Protein AF-A0A8S3JTE2-F1 (afdb_monomer_lite)

InterPro domains:
  IPR000648 Oxysterol-binding protein [PF01237] (11-117)
  IPR000648 Oxysterol-binding protein [PTHR10972] (12-118)
  IPR018494 Oxysterol-binding protein, conserved site [PS01013] (20-30)
  IPR037239 Oxysterol-binding protein superfamily [SSF144000] (13-118)

Structure (mmCIF, N/CA/C/O backbone):
data_AF-A0A8S3JTE2-F1
#
_entry.id   AF-A0A8S3JTE2-F1
#
loop_
_atom_site.group_PDB
_atom_site.id
_atom_site.type_symbol
_atom_site.label_atom_id
_atom_site.label_alt_id
_atom_site.label_comp_id
_atom_site.label_asym_id
_atom_site.label_entity_id
_atom_site.label_seq_id
_atom_site.pdbx_PDB_ins_code
_atom_site.Cartn_x
_atom_site.Cartn_y
_atom_site.Cartn_z
_atom_site.occupancy
_atom_site.B_iso_or_equiv
_atom_site.auth_seq_id
_atom_site.auth_comp_id
_atom_site.auth_asym_id
_atom_site.auth_atom_id
_atom_site.pdbx_PDB_model_num
ATOM 1 N N . LEU A 1 1 ? -18.895 -0.313 12.102 1.00 58.41 1 LEU A N 1
ATOM 2 C CA . LEU A 1 1 ? -18.992 -1.292 10.999 1.00 58.41 1 LEU A CA 1
ATOM 3 C C . LEU A 1 1 ? -20.456 -1.452 10.613 1.00 58.41 1 LEU A C 1
ATOM 5 O O . LEU A 1 1 ? -21.309 -1.399 11.499 1.00 58.41 1 LEU A O 1
ATOM 9 N N . ALA A 1 2 ? -20.760 -1.565 9.318 1.00 58.38 2 ALA A N 1
ATOM 10 C CA . ALA A 1 2 ? -22.099 -1.964 8.885 1.00 58.38 2 ALA A CA 1
ATOM 11 C C . ALA A 1 2 ? -22.407 -3.353 9.464 1.00 58.38 2 ALA A C 1
ATOM 13 O O . ALA A 1 2 ? -21.496 -4.167 9.587 1.00 58.38 2 ALA A O 1
ATOM 14 N N . LYS A 1 3 ? -23.664 -3.618 9.840 1.00 63.16 3 LYS A N 1
ATOM 15 C CA . LYS A 1 3 ? -24.039 -4.880 10.505 1.00 63.16 3 LYS A CA 1
ATOM 16 C C . LYS A 1 3 ? -23.657 -6.135 9.709 1.00 63.16 3 LYS A C 1
ATOM 18 O O . LYS A 1 3 ? -23.386 -7.148 10.335 1.00 63.16 3 LYS A O 1
ATOM 23 N N . ASP A 1 4 ? -23.608 -6.025 8.381 1.00 70.25 4 ASP A N 1
ATOM 24 C CA . ASP A 1 4 ? -23.385 -7.145 7.460 1.00 70.25 4 ASP A CA 1
ATOM 25 C C . ASP A 1 4 ? -22.091 -6.993 6.621 1.00 70.25 4 ASP A C 1
ATOM 27 O O . ASP A 1 4 ? -21.900 -7.713 5.640 1.00 70.25 4 ASP A O 1
ATOM 31 N N . GLY A 1 5 ? -21.212 -6.037 6.967 1.00 76.44 5 GLY A N 1
ATOM 32 C CA . GLY A 1 5 ? -20.011 -5.707 6.181 1.00 76.44 5 GLY A CA 1
ATOM 33 C C . GLY A 1 5 ? -20.309 -5.302 4.720 1.00 76.44 5 GLY A C 1
ATOM 34 O O . GLY A 1 5 ? -21.469 -5.116 4.342 1.00 76.44 5 GLY A O 1
ATOM 35 N N . PRO A 1 6 ? -19.291 -5.128 3.854 1.00 84.75 6 PRO A N 1
ATOM 36 C CA . PRO A 1 6 ? -19.487 -4.833 2.432 1.00 84.75 6 PRO A CA 1
ATOM 37 C C . PRO A 1 6 ? -19.854 -6.077 1.605 1.00 84.75 6 PRO A C 1
ATOM 39 O O . PRO A 1 6 ? -20.266 -5.946 0.454 1.00 84.75 6 PRO A O 1
ATOM 42 N N . VAL A 1 7 ? -19.693 -7.285 2.161 1.00 89.44 7 VAL A N 1
ATOM 43 C CA . VAL A 1 7 ? -20.002 -8.558 1.493 1.00 89.44 7 VAL A CA 1
ATOM 44 C C . VAL A 1 7 ? -20.913 -9.388 2.404 1.00 89.44 7 VAL A C 1
ATOM 46 O O . VAL A 1 7 ? -20.409 -10.069 3.296 1.00 89.44 7 VAL A O 1
ATOM 49 N N . PRO A 1 8 ? -22.239 -9.391 2.158 1.00 85.62 8 PRO A N 1
ATOM 50 C CA . PRO A 1 8 ? -23.238 -9.943 3.084 1.00 85.62 8 PRO A CA 1
ATOM 51 C C . PRO A 1 8 ? -23.126 -11.442 3.392 1.00 85.62 8 PRO A C 1
ATOM 53 O O . PRO A 1 8 ? -23.765 -11.937 4.313 1.00 85.62 8 PRO A O 1
ATOM 56 N N . TRP A 1 9 ? -22.377 -12.197 2.586 1.00 88.31 9 TRP A N 1
ATOM 57 C CA . TRP A 1 9 ? -22.160 -13.638 2.767 1.00 88.31 9 TRP A CA 1
ATOM 58 C C . TRP A 1 9 ? -20.788 -13.971 3.370 1.00 88.31 9 TRP A C 1
ATOM 60 O O . TRP A 1 9 ? -20.417 -15.143 3.440 1.00 88.31 9 TRP A O 1
ATOM 70 N N . SER A 1 10 ? -20.011 -12.958 3.756 1.00 91.12 10 SER A N 1
ATOM 71 C CA . SER A 1 10 ? -18.722 -13.135 4.417 1.00 91.12 10 SER A CA 1
ATOM 72 C C . SER A 1 10 ? -18.922 -13.298 5.924 1.00 91.12 10 SER A C 1
ATOM 74 O O . SER A 1 10 ? -19.725 -12.590 6.521 1.00 91.12 10 SER A O 1
ATOM 76 N N . SER A 1 11 ? -18.207 -14.236 6.546 1.00 91.12 11 SER A N 1
ATOM 77 C CA . SER A 1 11 ? -18.175 -14.362 8.006 1.00 91.12 11 SER A CA 1
ATOM 78 C C . SER A 1 11 ? -17.237 -13.332 8.634 1.00 91.12 11 SER A C 1
ATOM 80 O O . SER A 1 11 ? -16.235 -12.971 8.020 1.00 91.12 11 SER A O 1
ATOM 82 N N . ASP A 1 12 ? -17.489 -12.956 9.889 1.00 90.00 12 ASP A N 1
ATOM 83 C CA . ASP A 1 12 ? -16.707 -11.948 10.628 1.00 90.00 12 ASP A CA 1
ATOM 84 C C . ASP A 1 12 ? -15.197 -12.239 10.702 1.00 90.00 12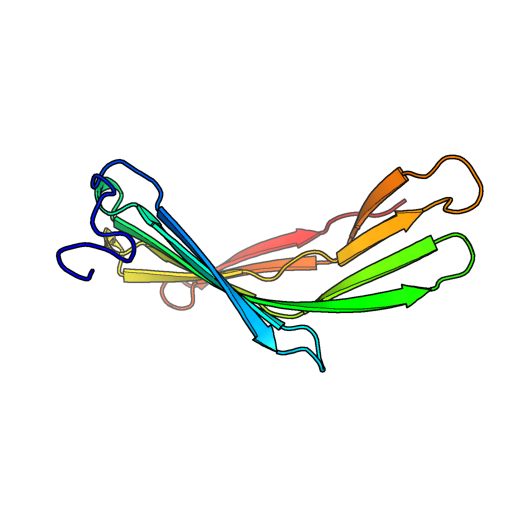 ASP A C 1
ATOM 86 O O . ASP A 1 12 ? -14.388 -11.312 10.749 1.00 90.00 12 ASP A O 1
ATOM 90 N N . ASP A 1 13 ? -14.802 -13.517 10.690 1.00 92.94 13 ASP A N 1
ATOM 91 C CA . ASP A 1 13 ? -13.396 -13.947 10.721 1.00 92.94 13 ASP A CA 1
ATOM 92 C C . ASP A 1 13 ? -12.658 -13.771 9.382 1.00 92.94 13 ASP A C 1
ATOM 94 O O . ASP A 1 13 ? -11.432 -13.906 9.320 1.00 92.94 13 ASP A O 1
ATOM 98 N N . ASN A 1 14 ? -13.376 -13.480 8.296 1.00 94.44 14 ASN A N 1
ATOM 99 C CA . ASN A 1 14 ? -12.771 -13.292 6.986 1.00 94.44 14 ASN A CA 1
ATOM 100 C C . ASN A 1 14 ? -12.251 -11.866 6.818 1.00 94.44 14 ASN A C 1
ATOM 102 O O . ASN A 1 14 ? -12.841 -10.893 7.289 1.00 94.44 14 ASN A O 1
ATOM 106 N N . VAL A 1 15 ? -11.187 -11.741 6.027 1.00 95.62 15 VAL A N 1
ATOM 107 C CA . VAL A 1 15 ? -10.869 -10.470 5.380 1.00 95.62 15 VAL A CA 1
ATOM 108 C C . VAL A 1 15 ? -11.748 -10.352 4.146 1.00 95.62 15 VAL A C 1
ATOM 110 O O . VAL A 1 15 ? -11.678 -11.177 3.234 1.00 95.62 15 VAL A O 1
ATOM 113 N N . THR A 1 16 ? -12.564 -9.313 4.113 1.00 96.06 16 THR A N 1
ATOM 114 C CA . THR A 1 16 ? -13.401 -8.982 2.969 1.00 96.06 16 THR A CA 1
ATOM 115 C C . THR A 1 16 ? -12.752 -7.840 2.207 1.00 96.06 16 THR A C 1
ATOM 117 O O . THR A 1 16 ? -12.377 -6.853 2.823 1.00 96.06 16 THR A O 1
ATOM 120 N N . PHE A 1 17 ? -12.624 -7.961 0.886 1.00 96.62 17 PHE A N 1
ATOM 121 C CA . PHE A 1 17 ? -12.016 -6.950 0.020 1.00 96.62 17 PHE A CA 1
ATOM 122 C C . PHE A 1 17 ? -12.957 -6.617 -1.138 1.00 96.62 17 PHE A C 1
ATOM 124 O O . PHE A 1 17 ? -13.472 -7.520 -1.801 1.00 96.62 17 PHE A O 1
ATOM 131 N N . ILE A 1 18 ? -13.138 -5.328 -1.404 1.00 97.06 18 ILE A N 1
ATOM 132 C CA . ILE A 1 18 ? -13.826 -4.803 -2.581 1.00 97.06 18 ILE A CA 1
ATOM 133 C C . ILE A 1 18 ? -12.951 -3.741 -3.246 1.00 97.06 18 ILE A C 1
ATOM 135 O O . ILE A 1 18 ? -12.216 -3.011 -2.583 1.00 97.06 18 ILE A O 1
ATOM 139 N N . ALA A 1 19 ? -13.037 -3.641 -4.566 1.00 97.69 19 ALA A N 1
ATOM 140 C CA . ALA A 1 19 ? -12.361 -2.600 -5.321 1.00 97.69 19 ALA A CA 1
ATOM 141 C C . ALA A 1 19 ? -13.152 -2.247 -6.574 1.00 97.69 19 ALA A C 1
ATOM 143 O O . ALA A 1 19 ? -13.855 -3.085 -7.139 1.00 97.69 19 ALA A O 1
ATOM 144 N N . GLU A 1 20 ? -12.991 -1.010 -7.023 1.00 98.25 20 GLU A N 1
ATOM 145 C CA . GLU A 1 20 ? -13.622 -0.493 -8.226 1.00 98.25 20 GLU A CA 1
ATOM 146 C C . GLU A 1 20 ? -12.645 0.402 -8.988 1.00 98.25 20 GLU A C 1
ATOM 148 O O . GLU A 1 20 ? -11.906 1.202 -8.407 1.00 98.25 20 GLU A O 1
ATOM 153 N N . GLN A 1 21 ? -12.661 0.288 -10.316 1.00 98.06 21 GLN A N 1
ATOM 154 C CA . GLN A 1 21 ? -12.030 1.280 -11.173 1.00 98.06 21 GLN A CA 1
ATOM 155 C C . GLN A 1 21 ? -12.959 2.492 -11.287 1.00 98.06 21 GLN A C 1
ATOM 157 O O . GLN A 1 21 ? -13.916 2.486 -12.056 1.00 98.06 21 GLN A O 1
ATOM 162 N N . THR A 1 22 ? -12.656 3.541 -10.532 1.00 98.06 22 THR A N 1
ATOM 163 C CA . THR A 1 22 ? -13.508 4.729 -10.408 1.00 98.06 22 THR A CA 1
ATOM 164 C C . THR A 1 22 ? -13.243 5.777 -11.488 1.00 98.06 22 THR A C 1
ATOM 166 O O . THR A 1 22 ? -14.061 6.672 -11.693 1.00 98.06 22 THR A O 1
ATOM 169 N N . SER A 1 23 ? -12.117 5.684 -12.206 1.00 97.69 23 SER A N 1
ATOM 170 C CA . SER A 1 23 ? -11.820 6.563 -13.341 1.00 97.69 23 SER A CA 1
ATOM 171 C C . SER A 1 23 ? -10.933 5.895 -14.393 1.00 97.69 23 SER A C 1
ATOM 173 O O . SER A 1 23 ? -10.112 5.027 -14.090 1.00 97.69 23 SER A O 1
ATOM 175 N N . HIS A 1 24 ? -11.082 6.328 -15.647 1.00 94.44 24 HIS A N 1
ATOM 176 C CA . HIS A 1 24 ? -10.244 5.913 -16.777 1.00 94.44 24 HIS A CA 1
ATOM 177 C C . HIS A 1 24 ? -9.166 6.953 -17.137 1.00 94.44 24 HIS A C 1
ATOM 179 O O . HIS A 1 24 ? -8.053 6.599 -17.534 1.00 94.44 24 HIS A O 1
ATOM 185 N N . HIS A 1 25 ? -9.464 8.245 -16.975 1.00 93.25 25 HIS A N 1
ATOM 186 C CA . HIS A 1 25 ? -8.573 9.351 -17.334 1.00 93.25 25 HIS A CA 1
A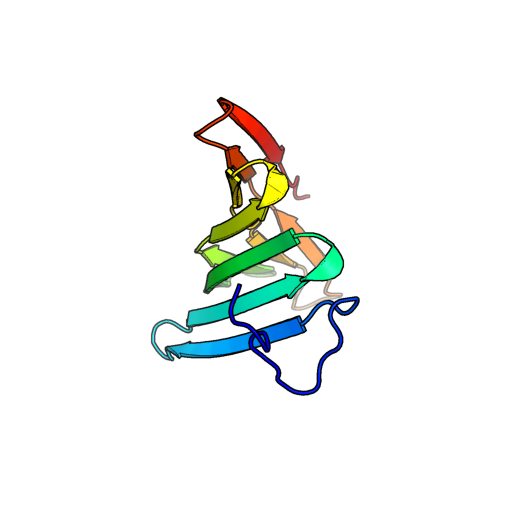TOM 187 C C . HIS A 1 25 ? -8.541 10.411 -16.215 1.00 93.25 25 HIS A C 1
ATOM 189 O O . HIS A 1 25 ? -9.353 11.336 -16.240 1.00 93.25 25 HIS A O 1
ATOM 195 N N . PRO A 1 26 ? -7.605 10.314 -15.243 1.00 91.88 26 PRO A N 1
ATOM 196 C CA . PRO A 1 26 ? -6.561 9.284 -15.104 1.00 91.88 26 PRO A CA 1
ATOM 197 C C . PRO A 1 26 ? -7.111 7.930 -14.602 1.00 91.88 26 PRO A C 1
ATOM 199 O O . PRO A 1 26 ? -8.226 7.892 -14.088 1.00 91.88 26 PRO A O 1
ATOM 202 N N . PRO A 1 27 ? -6.364 6.816 -14.741 1.00 94.56 27 PRO A N 1
ATOM 203 C CA . PRO A 1 27 ? -6.826 5.488 -14.335 1.00 94.56 27 PRO A CA 1
ATOM 204 C C . PRO A 1 27 ? -6.771 5.317 -12.809 1.00 94.56 27 PRO A C 1
ATOM 206 O O . PRO A 1 27 ? -5.726 4.961 -12.270 1.00 94.56 27 PRO A O 1
ATOM 209 N N . ILE A 1 28 ? -7.882 5.583 -12.122 1.00 97.31 28 ILE A N 1
ATOM 210 C CA . ILE A 1 28 ? -7.992 5.527 -10.657 1.00 97.31 28 ILE A CA 1
ATOM 211 C C . ILE A 1 28 ? -8.701 4.238 -10.239 1.00 97.31 28 ILE A C 1
ATOM 213 O O . ILE A 1 28 ? -9.737 3.886 -10.806 1.00 97.31 28 ILE A O 1
ATOM 217 N N . ALA A 1 29 ? -8.152 3.566 -9.230 1.00 97.94 29 ALA A N 1
ATOM 218 C CA . ALA A 1 29 ? -8.784 2.463 -8.525 1.00 97.94 29 ALA A CA 1
ATOM 219 C C . ALA A 1 29 ? -8.966 2.832 -7.048 1.00 97.94 29 ALA A C 1
ATOM 221 O O . ALA A 1 29 ? -8.013 3.244 -6.384 1.00 97.94 29 ALA A O 1
ATOM 222 N N . ALA A 1 30 ? -10.185 2.668 -6.543 1.00 98.25 30 ALA A N 1
ATOM 223 C CA . ALA A 1 30 ? -10.483 2.739 -5.120 1.00 98.25 30 ALA A CA 1
ATOM 224 C C . ALA A 1 30 ? -10.677 1.323 -4.575 1.00 98.25 30 ALA A C 1
ATOM 226 O O . ALA A 1 30 ? -11.169 0.441 -5.285 1.00 98.25 30 ALA A O 1
ATOM 227 N N . PHE A 1 31 ? -10.295 1.100 -3.326 1.00 98.12 31 PHE A N 1
ATOM 228 C CA . PHE A 1 31 ? -10.482 -0.178 -2.658 1.00 98.12 31 PHE A CA 1
ATOM 229 C C . PHE A 1 31 ? -10.848 0.008 -1.189 1.00 98.12 31 PHE A C 1
ATOM 231 O O . PHE A 1 31 ? -10.552 1.032 -0.575 1.00 98.12 31 PHE A O 1
ATOM 238 N N . TYR A 1 32 ? -11.479 -1.022 -0.641 1.00 97.94 32 TYR A N 1
ATOM 239 C CA . TYR A 1 32 ? -11.808 -1.156 0.767 1.00 97.94 32 TYR A CA 1
ATOM 240 C C . TYR A 1 32 ? -11.593 -2.605 1.186 1.00 97.94 32 TYR A C 1
ATOM 242 O O . TYR A 1 32 ? -11.948 -3.532 0.452 1.00 97.94 32 TYR A O 1
ATOM 250 N N . ALA A 1 33 ? -11.047 -2.811 2.376 1.00 97.06 33 ALA A N 1
ATOM 251 C CA . ALA A 1 33 ? -11.012 -4.107 3.015 1.00 97.06 33 ALA A CA 1
ATOM 252 C C . ALA A 1 33 ? -11.281 -3.999 4.511 1.00 97.06 33 ALA A C 1
ATOM 254 O O . ALA A 1 33 ? -10.886 -3.033 5.156 1.00 97.06 33 ALA A O 1
ATOM 255 N N . GLU A 1 34 ? -11.891 -5.026 5.084 1.00 97.00 34 GLU A N 1
ATOM 256 C CA . GLU A 1 34 ? -12.113 -5.109 6.524 1.00 97.00 34 GLU A CA 1
ATOM 257 C C . GLU A 1 34 ? -11.994 -6.539 7.035 1.00 97.00 34 GLU A C 1
ATOM 259 O O . GLU A 1 34 ? -12.219 -7.505 6.304 1.00 97.00 34 GLU A O 1
ATOM 264 N N . CYS A 1 35 ? -11.661 -6.658 8.315 1.00 95.56 35 CYS A N 1
ATOM 265 C CA . CYS A 1 35 ? -11.791 -7.880 9.087 1.00 95.56 35 CYS A CA 1
ATOM 266 C C . CYS A 1 35 ? -12.572 -7.555 10.368 1.00 95.56 35 CYS A C 1
ATOM 268 O O . CYS A 1 35 ? -11.972 -7.065 11.336 1.00 95.56 35 CYS A O 1
ATOM 270 N N . PRO A 1 36 ? -13.899 -7.796 10.383 1.00 93.81 36 PRO A N 1
ATOM 271 C CA . PRO A 1 36 ? -14.756 -7.451 11.510 1.00 93.81 36 PRO A CA 1
ATOM 272 C C . PRO A 1 36 ? -14.291 -8.064 12.826 1.00 93.81 36 PRO A C 1
ATOM 274 O O . PRO A 1 36 ? -14.163 -7.326 13.791 1.00 93.81 36 PRO A O 1
ATOM 277 N N . ALA A 1 37 ? -13.926 -9.351 12.862 1.00 94.62 37 ALA A N 1
ATOM 278 C CA . ALA A 1 37 ? -13.459 -10.030 14.079 1.00 94.62 37 ALA A CA 1
ATOM 279 C C . ALA A 1 37 ? -12.129 -9.487 14.632 1.00 94.62 37 ALA A C 1
ATOM 281 O O . ALA A 1 37 ? -11.786 -9.733 15.790 1.00 94.62 37 ALA A O 1
ATOM 282 N N . LYS A 1 38 ? -11.352 -8.773 13.809 1.00 96.56 38 LYS A N 1
ATOM 283 C CA . LYS A 1 38 ? -10.103 -8.119 14.221 1.00 96.56 38 LYS A CA 1
ATOM 284 C C . LYS A 1 38 ? -10.252 -6.629 14.453 1.00 96.56 38 LYS A C 1
ATOM 286 O O . LYS A 1 38 ? -9.277 -6.025 14.876 1.00 96.56 38 LYS A O 1
ATOM 291 N N . HIS A 1 39 ? -11.426 -6.056 14.189 1.00 96.12 39 HIS A N 1
ATOM 292 C CA . HIS A 1 39 ? -11.671 -4.629 14.369 1.00 96.12 39 HIS A CA 1
ATOM 293 C C . HIS A 1 39 ? -10.667 -3.779 13.552 1.00 96.12 39 HIS A C 1
ATOM 295 O O . HIS A 1 39 ? -10.207 -2.722 13.985 1.00 96.12 39 HIS A O 1
ATOM 301 N N . ILE A 1 40 ? -10.325 -4.252 12.345 1.00 97.31 40 ILE A N 1
ATOM 302 C CA . ILE A 1 40 ? -9.381 -3.606 11.422 1.00 97.31 40 ILE A CA 1
ATOM 303 C C . ILE A 1 40 ? -10.076 -3.357 10.086 1.00 97.31 40 ILE A C 1
ATOM 305 O O . ILE A 1 40 ? -10.737 -4.248 9.549 1.00 97.31 40 ILE A O 1
ATOM 309 N N . GLN A 1 41 ? -9.867 -2.171 9.525 1.00 97.69 41 GLN A N 1
ATOM 310 C CA . GLN A 1 41 ? -10.286 -1.824 8.167 1.00 97.69 41 GLN A CA 1
ATOM 311 C C . GLN A 1 41 ? -9.193 -1.019 7.464 1.00 97.69 41 GLN A C 1
ATOM 313 O O . GLN A 1 41 ? -8.386 -0.356 8.112 1.00 97.69 41 GLN A O 1
ATOM 318 N N . ILE A 1 42 ? -9.162 -1.080 6.141 1.00 98.50 42 ILE A N 1
ATOM 319 C CA . ILE A 1 42 ? -8.285 -0.275 5.303 1.00 98.50 42 ILE A CA 1
ATOM 320 C C . ILE A 1 42 ? -9.041 0.173 4.062 1.00 98.50 42 ILE A C 1
ATOM 322 O O . ILE A 1 42 ? -9.696 -0.625 3.396 1.00 98.50 42 ILE A O 1
ATOM 326 N N . ASP A 1 43 ? -8.917 1.443 3.728 1.00 98.38 43 ASP A N 1
ATOM 327 C CA . ASP A 1 43 ? -9.451 2.016 2.502 1.00 98.38 43 ASP A CA 1
ATOM 328 C C . ASP A 1 43 ? -8.377 2.832 1.805 1.00 98.38 43 ASP A C 1
ATOM 330 O O . ASP A 1 43 ? -7.424 3.294 2.429 1.00 98.38 43 ASP A O 1
ATOM 334 N N . GLY A 1 44 ? -8.484 2.958 0.492 1.00 98.31 44 GLY A N 1
ATOM 335 C CA . GLY A 1 44 ? -7.498 3.707 -0.257 1.00 98.31 44 GLY A CA 1
ATOM 336 C C . GLY A 1 44 ? -7.917 3.960 -1.683 1.00 98.31 44 GLY A C 1
ATOM 337 O O . GLY A 1 44 ? -8.815 3.326 -2.243 1.00 98.31 44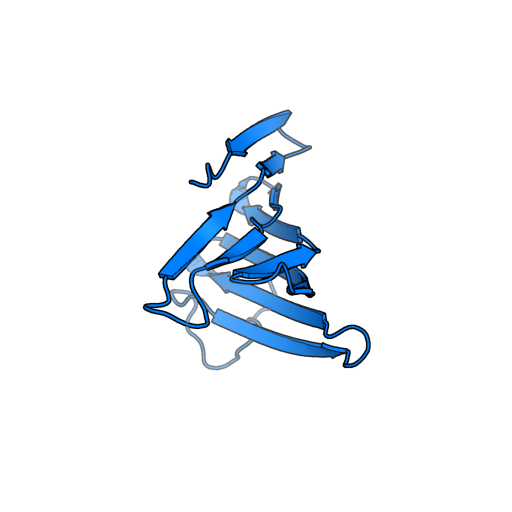 GLY A O 1
ATOM 338 N N . CYS A 1 45 ? -7.226 4.913 -2.283 1.00 97.50 45 CYS A N 1
ATOM 339 C CA . CYS A 1 45 ? -7.432 5.299 -3.660 1.00 97.50 45 CYS A CA 1
ATOM 340 C C . CYS A 1 45 ? -6.070 5.529 -4.287 1.00 97.50 45 CYS A C 1
ATOM 342 O O . CYS A 1 45 ? -5.264 6.303 -3.772 1.00 97.50 45 CYS A O 1
ATOM 344 N N . LEU A 1 46 ? -5.805 4.851 -5.397 1.00 96.44 46 LEU A N 1
ATOM 345 C CA . LEU A 1 46 ? -4.540 4.985 -6.091 1.00 96.44 46 LEU A CA 1
ATOM 346 C C . LEU A 1 46 ? -4.712 5.004 -7.601 1.00 96.44 46 LEU A C 1
ATOM 348 O O . LEU A 1 46 ? -5.637 4.434 -8.178 1.00 96.44 46 LEU A O 1
ATOM 352 N N . TRP A 1 47 ? -3.756 5.643 -8.252 1.00 95.88 47 TRP A N 1
ATOM 353 C CA . TRP A 1 47 ? -3.585 5.586 -9.688 1.00 95.88 47 TRP A CA 1
ATOM 354 C C . TRP A 1 47 ? -2.110 5.514 -10.040 1.00 95.88 47 TRP A C 1
ATOM 356 O O . TRP A 1 47 ? -1.225 5.893 -9.270 1.00 95.88 47 TRP A O 1
ATOM 366 N N . THR A 1 48 ? -1.838 5.016 -11.238 1.00 94.00 48 THR A N 1
ATOM 367 C CA . THR A 1 48 ? -0.472 4.823 -11.708 1.00 94.00 48 THR A CA 1
ATOM 368 C C . THR A 1 48 ? -0.100 5.870 -12.740 1.00 94.00 48 THR A C 1
ATOM 370 O O . THR A 1 48 ? -0.769 6.004 -13.769 1.00 94.00 48 THR A O 1
ATOM 373 N N . LYS A 1 49 ? 1.023 6.557 -12.528 1.00 93.69 49 LYS A N 1
ATOM 374 C CA . LYS A 1 49 ? 1.652 7.398 -13.549 1.00 93.69 49 LYS A CA 1
ATOM 375 C C . LYS A 1 49 ? 2.870 6.690 -14.125 1.00 93.69 49 LYS A C 1
ATOM 377 O O . LYS A 1 49 ? 3.949 6.703 -13.532 1.00 93.69 49 LYS A O 1
ATOM 382 N N . SER A 1 50 ? 2.691 6.100 -15.300 1.00 94.12 50 SER A N 1
ATOM 383 C CA . SER A 1 50 ? 3.753 5.372 -15.994 1.00 94.12 50 SER A CA 1
ATOM 384 C C . SER A 1 50 ? 4.682 6.304 -16.776 1.00 94.12 50 SER A C 1
ATOM 386 O O . SER A 1 50 ? 4.244 7.288 -17.376 1.00 94.12 50 SER A O 1
ATOM 38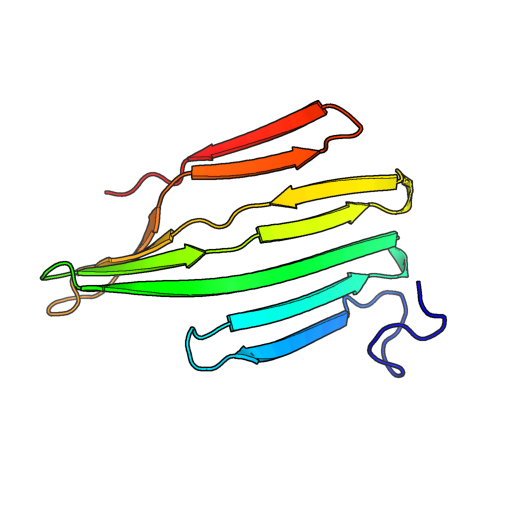8 N N . LYS A 1 51 ? 5.977 5.983 -16.799 1.00 94.31 51 LYS A N 1
ATOM 389 C CA . LYS A 1 51 ? 7.011 6.647 -17.599 1.00 94.31 51 LYS A CA 1
ATOM 390 C C . LYS A 1 51 ? 7.905 5.619 -18.274 1.00 94.31 51 LYS A C 1
ATOM 392 O O . LYS A 1 51 ? 8.364 4.672 -17.643 1.00 94.31 51 LYS A O 1
ATOM 397 N N . PHE A 1 52 ? 8.211 5.858 -19.541 1.00 94.44 52 PHE A N 1
ATOM 398 C CA . PHE A 1 52 ? 9.236 5.117 -20.261 1.00 94.44 52 PHE A CA 1
ATOM 399 C C . PHE A 1 52 ? 10.602 5.776 -20.045 1.00 94.44 52 PHE A C 1
ATOM 401 O O . PHE A 1 52 ? 10.751 6.977 -20.263 1.00 94.44 52 PHE A O 1
ATOM 408 N N . LEU A 1 53 ? 11.591 4.998 -19.610 1.00 91.75 53 LEU A N 1
ATOM 409 C CA . LEU A 1 53 ? 12.936 5.444 -19.232 1.00 91.75 53 LEU A CA 1
ATOM 410 C C . LEU A 1 53 ? 14.014 4.720 -20.063 1.00 91.75 53 LEU A C 1
ATOM 412 O O . LEU A 1 53 ? 15.040 4.285 -19.542 1.00 91.75 53 LEU A O 1
ATOM 416 N N . GLY A 1 54 ? 13.763 4.528 -21.362 1.00 92.06 54 GLY A N 1
ATOM 417 C CA . GLY A 1 54 ? 14.668 3.816 -22.269 1.00 92.06 54 GLY A CA 1
ATOM 418 C C . GLY A 1 54 ? 14.543 2.301 -22.118 1.00 92.06 54 GLY A C 1
ATOM 419 O O . GLY A 1 54 ? 13.599 1.702 -22.610 1.00 92.06 54 GLY A O 1
ATOM 420 N N . LEU A 1 55 ? 15.476 1.659 -21.416 1.00 93.75 55 LEU A N 1
ATOM 421 C CA . LEU A 1 55 ? 15.418 0.208 -21.165 1.00 93.75 55 LEU A CA 1
ATOM 422 C C . LEU A 1 55 ? 14.580 -0.158 -19.930 1.00 93.75 55 LEU A C 1
ATOM 424 O O . LEU A 1 55 ? 14.649 -1.287 -19.446 1.00 93.75 55 LEU A O 1
ATOM 428 N N . SER A 1 56 ? 13.834 0.798 -19.379 1.00 94.06 56 SER A N 1
ATOM 429 C CA . SER A 1 56 ? 13.028 0.622 -18.172 1.00 94.06 56 SER A CA 1
ATOM 430 C C . SER A 1 56 ? 11.665 1.298 -18.300 1.00 94.06 56 SER A C 1
ATOM 432 O O . SER A 1 56 ? 11.509 2.276 -19.029 1.00 94.06 56 SER A O 1
ATOM 434 N N . VAL A 1 57 ? 10.700 0.817 -17.527 1.00 96.25 57 VAL A N 1
ATOM 435 C CA . VAL A 1 57 ? 9.406 1.454 -17.284 1.00 96.25 57 VAL A CA 1
ATOM 436 C C . VAL A 1 57 ? 9.319 1.756 -15.794 1.00 96.25 57 VAL A C 1
ATOM 438 O O . VAL A 1 57 ? 9.531 0.867 -14.976 1.00 96.25 57 VAL A O 1
ATOM 441 N N . ALA A 1 58 ? 9.018 3.000 -15.443 1.00 95.69 58 ALA A N 1
ATOM 442 C CA . ALA A 1 58 ? 8.686 3.392 -14.080 1.00 95.69 58 ALA A CA 1
ATOM 443 C C . ALA A 1 58 ? 7.174 3.538 -13.947 1.00 95.69 58 ALA A C 1
ATOM 445 O O . ALA A 1 58 ? 6.525 4.117 -14.817 1.00 95.69 58 ALA A O 1
ATOM 446 N N . VAL A 1 59 ? 6.628 3.046 -12.846 1.00 95.88 59 VAL A N 1
ATOM 447 C CA . VAL A 1 59 ? 5.223 3.150 -12.473 1.00 95.88 59 VAL A CA 1
ATOM 448 C C . VAL A 1 59 ? 5.182 3.845 -11.123 1.00 95.88 59 VAL A C 1
ATOM 450 O O . VAL A 1 59 ? 5.469 3.248 -10.086 1.00 95.88 59 VAL A O 1
ATOM 453 N N . HIS A 1 60 ? 4.875 5.139 -11.141 1.00 95.38 60 HIS A N 1
ATOM 454 C CA . HIS A 1 60 ? 4.683 5.885 -9.907 1.00 95.38 60 HIS A CA 1
ATOM 455 C C . HIS A 1 60 ? 3.292 5.589 -9.364 1.00 95.38 60 HIS A C 1
ATOM 457 O O . HIS A 1 60 ? 2.299 5.864 -10.041 1.00 95.38 60 HIS A O 1
ATOM 463 N N . MET A 1 61 ? 3.242 5.037 -8.157 1.00 94.75 61 MET A N 1
ATOM 464 C CA . MET A 1 61 ? 2.005 4.818 -7.420 1.00 94.75 61 MET A CA 1
ATOM 465 C C . MET A 1 61 ? 1.636 6.137 -6.742 1.00 94.75 61 MET A C 1
ATOM 467 O O . MET A 1 61 ? 2.410 6.656 -5.942 1.00 94.75 61 MET A O 1
ATOM 471 N N . ILE A 1 62 ? 0.507 6.725 -7.128 1.00 95.12 62 ILE A N 1
ATOM 472 C CA . ILE A 1 62 ? 0.033 8.006 -6.601 1.00 95.12 62 ILE A CA 1
ATOM 473 C C . ILE A 1 62 ? -1.268 7.758 -5.859 1.00 95.12 62 ILE A C 1
ATOM 475 O O . ILE A 1 62 ? -2.192 7.179 -6.425 1.00 95.12 62 ILE A O 1
ATOM 479 N N . GLY A 1 63 ? -1.329 8.243 -4.626 1.00 96.06 63 GLY A N 1
ATOM 480 C CA . GLY A 1 63 ? -2.419 7.995 -3.698 1.00 96.06 63 GLY A CA 1
ATOM 481 C C . GLY A 1 63 ? -1.891 7.418 -2.394 1.00 96.06 63 GLY A C 1
ATOM 482 O O . GLY A 1 63 ? -0.678 7.290 -2.198 1.00 96.06 63 GLY A O 1
ATOM 483 N N . ASP A 1 64 ? -2.822 7.066 -1.530 1.00 97.56 64 ASP A N 1
ATOM 484 C CA . ASP A 1 64 ? -2.570 6.587 -0.182 1.00 97.56 64 ASP A CA 1
ATOM 485 C C . ASP A 1 64 ? -3.686 5.629 0.246 1.00 97.56 64 ASP A C 1
ATOM 487 O O . ASP A 1 64 ? -4.694 5.443 -0.451 1.00 97.56 64 ASP A O 1
ATOM 491 N N . ALA A 1 65 ? -3.448 4.958 1.364 1.00 98.50 65 ALA A N 1
ATOM 492 C CA . ALA A 1 65 ? -4.448 4.174 2.057 1.00 98.50 65 ALA A CA 1
ATOM 493 C C . ALA A 1 65 ? -4.439 4.504 3.543 1.00 98.50 65 ALA A C 1
ATOM 495 O O . ALA A 1 65 ? -3.386 4.750 4.126 1.00 98.50 65 ALA A O 1
ATOM 496 N N . THR A 1 66 ? -5.609 4.449 4.161 1.00 98.69 66 THR A N 1
ATOM 497 C CA . THR A 1 66 ? -5.782 4.641 5.594 1.00 98.69 66 THR A CA 1
ATOM 498 C C . THR A 1 66 ? -6.106 3.305 6.242 1.00 98.69 66 THR A C 1
ATOM 500 O O . THR A 1 66 ? -7.187 2.756 6.053 1.00 98.69 66 THR A O 1
ATOM 503 N N . LEU A 1 67 ? -5.172 2.770 7.026 1.00 98.62 67 LEU A N 1
ATOM 504 C CA . LEU A 1 67 ? -5.413 1.628 7.905 1.00 98.62 67 LEU A CA 1
ATOM 505 C C . LEU A 1 67 ? -6.005 2.142 9.219 1.00 98.62 67 LEU A C 1
ATOM 507 O O . LEU A 1 67 ? -5.358 2.892 9.943 1.00 98.62 67 LEU A O 1
ATOM 511 N N . THR A 1 68 ? -7.217 1.715 9.547 1.00 98.56 68 THR A N 1
ATOM 512 C CA . THR A 1 68 ? -7.883 2.058 10.805 1.00 98.56 68 THR A CA 1
ATOM 513 C C . THR A 1 68 ? -7.866 0.866 11.758 1.00 98.56 68 THR A C 1
ATOM 515 O O . THR A 1 68 ? -8.389 -0.205 11.438 1.00 98.56 68 THR A O 1
ATOM 518 N N . LEU A 1 69 ? -7.304 1.076 12.950 1.00 98.31 69 LEU A N 1
ATOM 519 C CA . LEU A 1 69 ? -7.378 0.153 14.082 1.00 98.31 69 LEU A CA 1
ATOM 520 C C . LEU A 1 69 ? -8.506 0.624 15.009 1.00 98.31 69 LEU A C 1
ATOM 522 O O . LEU A 1 69 ? -8.325 1.557 15.795 1.00 98.31 69 LEU A O 1
ATOM 526 N N . LEU A 1 70 ? -9.687 0.011 14.899 1.00 97.38 70 LEU A N 1
ATOM 527 C CA . LEU A 1 70 ? -10.911 0.511 15.543 1.00 97.38 70 LEU A CA 1
ATOM 528 C C . LEU A 1 70 ? -10.835 0.444 17.075 1.00 97.38 70 LEU A C 1
ATOM 530 O O . LEU A 1 70 ? -11.331 1.345 17.743 1.00 97.38 70 LEU A O 1
ATOM 534 N N . ASP A 1 71 ? -10.170 -0.573 17.629 1.00 98.06 71 ASP A N 1
ATOM 535 C CA . ASP A 1 71 ? -10.010 -0.738 19.084 1.00 98.06 71 ASP A CA 1
ATOM 536 C C . ASP A 1 71 ? -9.193 0.382 19.737 1.00 98.06 71 ASP A C 1
ATOM 538 O O . ASP A 1 71 ? -9.373 0.688 20.918 1.00 98.06 71 ASP A O 1
ATOM 542 N N . HIS A 1 72 ? -8.299 1.002 18.967 1.00 97.81 72 HIS A N 1
ATOM 543 C CA . HIS A 1 72 ? -7.454 2.102 19.423 1.00 97.81 72 HIS A CA 1
ATOM 544 C C . HIS A 1 72 ? -7.956 3.461 18.939 1.00 97.81 72 HIS A C 1
ATOM 546 O O . HIS A 1 72 ? -7.464 4.492 19.405 1.00 97.81 72 HIS A O 1
ATOM 552 N N . ASP A 1 73 ? -8.944 3.478 18.036 1.00 97.81 73 ASP A N 1
ATOM 553 C CA . ASP A 1 73 ? -9.375 4.675 17.317 1.00 97.81 73 ASP A CA 1
ATOM 554 C C . ASP A 1 73 ? -8.148 5.375 16.693 1.00 97.81 73 ASP A C 1
ATOM 556 O O . ASP A 1 73 ? -7.872 6.548 16.926 1.00 97.81 73 ASP A O 1
ATOM 560 N N . GLU A 1 74 ? -7.324 4.588 15.992 1.00 98.56 74 GLU A N 1
ATOM 561 C CA . GLU A 1 74 ? -6.088 5.033 15.341 1.00 98.56 74 GLU A CA 1
ATOM 562 C C . GLU A 1 74 ? -6.194 4.888 13.825 1.00 98.56 74 GLU A C 1
ATOM 564 O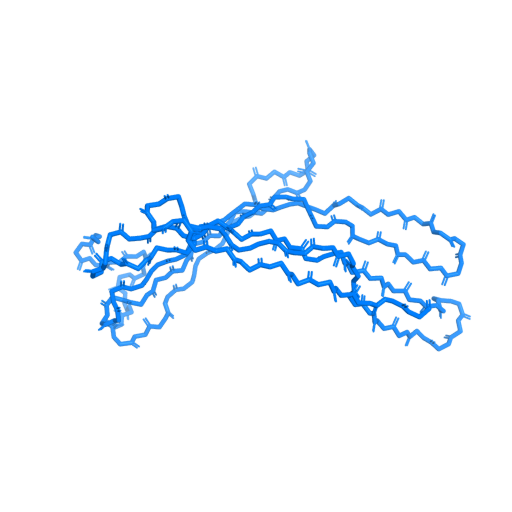 O . GLU A 1 74 ? -6.654 3.863 13.317 1.00 98.56 74 GLU A O 1
ATOM 569 N N . HIS A 1 75 ? -5.707 5.903 13.110 1.00 98.62 75 HIS A N 1
ATOM 570 C CA . HIS A 1 75 ? -5.689 5.958 11.653 1.00 98.62 75 HIS A CA 1
ATOM 571 C C . HIS A 1 75 ? -4.253 6.129 11.173 1.00 98.62 75 HIS A C 1
ATOM 573 O O . HIS A 1 75 ? -3.599 7.117 11.500 1.00 98.62 75 HIS A O 1
ATOM 579 N N . TYR A 1 76 ? -3.777 5.163 10.398 1.00 98.81 76 TYR A N 1
ATOM 580 C CA . TYR A 1 76 ? -2.444 5.144 9.820 1.00 98.81 76 TYR A CA 1
ATOM 581 C C . TYR A 1 76 ? -2.538 5.426 8.324 1.00 98.81 76 TYR A C 1
ATOM 583 O O . TYR A 1 76 ? -3.018 4.580 7.569 1.00 98.81 76 TYR A O 1
ATOM 591 N N . VAL A 1 77 ? -2.070 6.598 7.900 1.00 98.69 77 VAL A N 1
ATOM 592 C CA . VAL A 1 77 ? -1.990 6.977 6.484 1.00 98.69 77 VAL A CA 1
ATOM 593 C C . VAL A 1 77 ? -0.711 6.395 5.895 1.00 98.69 77 VAL A C 1
ATOM 595 O O . VAL A 1 77 ? 0.381 6.624 6.415 1.00 98.69 77 VAL A O 1
ATOM 598 N N . ILE A 1 78 ? -0.853 5.618 4.826 1.00 98.56 78 ILE A N 1
ATOM 599 C CA . ILE A 1 78 ? 0.201 4.824 4.197 1.00 98.56 78 ILE A CA 1
ATOM 600 C C . ILE A 1 78 ? 0.354 5.271 2.746 1.00 98.56 78 ILE A C 1
ATOM 602 O O . ILE A 1 78 ? -0.597 5.209 1.966 1.00 98.56 78 ILE A O 1
ATOM 606 N N . THR A 1 79 ? 1.563 5.668 2.355 1.00 97.75 79 THR A N 1
ATOM 607 C CA . THR A 1 79 ? 1.907 5.912 0.944 1.00 97.75 79 THR A CA 1
ATOM 608 C C . THR A 1 79 ? 2.467 4.653 0.273 1.00 97.75 79 THR A C 1
ATOM 610 O O . THR A 1 79 ? 2.832 3.681 0.932 1.00 97.75 79 THR A O 1
ATOM 613 N N . PHE A 1 80 ? 2.537 4.638 -1.061 1.00 96.56 80 PHE A N 1
ATOM 614 C CA . PHE A 1 80 ? 2.957 3.458 -1.825 1.00 96.56 80 PHE A CA 1
ATOM 615 C C . PHE A 1 80 ? 4.319 3.646 -2.505 1.00 96.56 80 PHE A C 1
ATOM 617 O O . PHE A 1 80 ? 4.610 4.732 -3.016 1.00 96.56 80 PHE A O 1
ATOM 624 N N . PRO A 1 81 ? 5.155 2.593 -2.587 1.00 96.88 81 PRO A N 1
ATOM 625 C CA . PRO A 1 81 ? 6.404 2.674 -3.328 1.00 96.88 81 PRO A CA 1
ATOM 626 C C . PRO A 1 81 ? 6.119 2.729 -4.834 1.00 96.88 81 PRO A C 1
ATOM 628 O O . PRO A 1 81 ? 5.115 2.209 -5.317 1.00 96.88 81 PRO A O 1
ATOM 631 N N . SER A 1 82 ? 7.029 3.317 -5.610 1.00 95.75 82 SER A N 1
ATOM 632 C CA . SER A 1 82 ? 6.995 3.175 -7.070 1.00 95.75 82 SER A CA 1
ATOM 633 C C . SER A 1 82 ? 7.482 1.782 -7.474 1.00 95.75 82 SER A C 1
ATOM 635 O O . SER A 1 82 ? 8.317 1.193 -6.790 1.00 95.75 82 SER A O 1
ATOM 637 N N . ALA A 1 83 ? 7.019 1.279 -8.614 1.00 96.25 83 ALA A N 1
ATOM 638 C CA . ALA A 1 83 ? 7.514 0.042 -9.211 1.00 96.25 83 ALA A CA 1
ATOM 639 C C . ALA A 1 83 ? 8.309 0.339 -10.487 1.00 96.25 83 ALA A C 1
ATOM 641 O O . ALA A 1 83 ? 7.970 1.242 -11.253 1.00 96.25 83 ALA A O 1
ATOM 642 N N . TYR A 1 84 ? 9.358 -0.434 -10.740 1.00 96.69 84 TYR A N 1
ATOM 643 C CA . TYR A 1 84 ? 10.205 -0.303 -11.918 1.00 96.69 84 TYR A CA 1
ATOM 644 C C . TYR A 1 84 ? 10.334 -1.657 -12.606 1.00 96.69 84 TYR A C 1
ATOM 646 O O . TYR A 1 84 ? 10.779 -2.629 -12.004 1.00 96.69 84 TYR A O 1
ATOM 654 N N . GLY A 1 85 ? 9.962 -1.712 -13.882 1.00 96.62 85 GLY A N 1
ATOM 655 C CA . GLY A 1 85 ? 10.314 -2.807 -14.779 1.00 96.62 85 GLY A CA 1
ATOM 656 C C . GLY A 1 85 ? 11.606 -2.452 -15.503 1.00 96.62 85 GLY A C 1
ATOM 657 O O . GLY A 1 85 ? 11.666 -1.446 -16.209 1.00 96.62 85 GLY A O 1
ATOM 658 N N . ARG A 1 86 ? 12.654 -3.243 -15.322 1.00 95.50 86 ARG A N 1
ATOM 659 C CA . ARG A 1 86 ? 13.988 -3.010 -15.886 1.00 95.50 86 ARG A CA 1
ATOM 660 C C . ARG A 1 86 ? 14.272 -3.994 -17.009 1.00 95.50 86 ARG A C 1
ATOM 662 O O . ARG A 1 86 ? 13.688 -5.070 -17.046 1.00 95.50 86 ARG A O 1
ATOM 669 N N . SER A 1 87 ? 15.215 -3.650 -17.887 1.00 94.00 87 SER A N 1
ATOM 670 C CA . SER A 1 87 ? 15.710 -4.542 -18.946 1.00 94.00 87 SER A CA 1
ATOM 671 C C . SER A 1 87 ? 14.583 -5.078 -19.851 1.00 94.00 87 SER A C 1
ATOM 673 O O . SER A 1 87 ? 14.542 -6.251 -20.215 1.00 94.00 87 SER A O 1
ATOM 675 N N . ILE A 1 88 ? 13.650 -4.200 -20.237 1.00 92.62 88 ILE A N 1
ATOM 676 C CA . ILE A 1 88 ? 12.426 -4.585 -20.968 1.00 92.62 88 ILE A CA 1
ATOM 677 C C . ILE A 1 88 ? 12.676 -5.122 -22.392 1.00 92.62 88 ILE A C 1
ATOM 679 O O . ILE A 1 88 ? 11.786 -5.730 -22.974 1.00 92.62 88 ILE A O 1
ATOM 683 N N . LEU A 1 89 ? 13.867 -4.886 -22.959 1.00 90.94 89 LEU A N 1
ATOM 684 C CA . LEU A 1 89 ? 14.305 -5.426 -24.258 1.00 90.94 89 LEU A CA 1
ATOM 685 C C . LEU A 1 89 ? 15.296 -6.599 -24.113 1.00 90.94 89 LEU A C 1
ATOM 687 O O . LEU A 1 89 ? 15.833 -7.076 -25.108 1.00 90.94 89 LEU A O 1
ATOM 691 N N . GLY A 1 90 ? 15.582 -7.025 -22.880 1.00 92.75 90 GLY A N 1
ATOM 692 C CA . GLY A 1 90 ? 16.462 -8.145 -22.550 1.00 92.75 90 GLY A CA 1
ATOM 693 C C . GLY A 1 90 ? 15.729 -9.150 -21.665 1.00 92.75 90 GLY A C 1
ATOM 694 O O . GLY A 1 90 ? 14.617 -9.561 -21.981 1.00 92.75 90 GLY A O 1
ATOM 695 N N . VAL A 1 91 ? 16.339 -9.535 -20.541 1.00 95.44 91 VAL A N 1
ATOM 696 C CA . VAL A 1 91 ? 15.652 -10.313 -19.496 1.00 95.44 91 VAL A CA 1
ATOM 697 C C . VAL A 1 91 ? 15.020 -9.334 -18.503 1.00 95.44 91 VAL A C 1
ATOM 699 O O . VAL A 1 91 ? 15.775 -8.649 -17.804 1.00 95.44 91 VAL A O 1
ATOM 702 N N . PRO A 1 92 ? 13.682 -9.210 -18.448 1.00 94.56 92 PRO A N 1
ATOM 703 C CA . PRO A 1 92 ? 13.041 -8.242 -17.576 1.00 94.56 92 PRO A CA 1
ATOM 704 C C . PRO A 1 92 ? 13.128 -8.664 -16.109 1.00 94.56 92 PRO A C 1
ATOM 706 O O . PRO A 1 92 ? 13.060 -9.847 -15.777 1.00 94.56 92 PRO A O 1
ATOM 709 N N . TRP A 1 93 ? 13.235 -7.680 -15.223 1.00 95.12 93 TRP A N 1
ATOM 710 C CA . TRP A 1 93 ? 13.124 -7.871 -13.777 1.00 95.12 93 TRP A CA 1
ATOM 711 C C . TRP A 1 93 ? 12.453 -6.657 -13.133 1.00 95.12 93 TRP A C 1
ATOM 713 O O . TRP A 1 93 ? 12.392 -5.582 -13.736 1.00 95.12 93 TRP A O 1
ATOM 723 N N . PHE A 1 94 ? 11.925 -6.843 -11.924 1.00 95.56 94 PHE A N 1
ATOM 724 C CA . PHE A 1 94 ? 11.146 -5.831 -11.217 1.00 95.56 94 PHE A CA 1
ATOM 725 C C . PHE A 1 94 ? 11.817 -5.423 -9.912 1.00 95.56 94 PHE A C 1
ATOM 727 O O . PHE A 1 94 ? 12.356 -6.265 -9.195 1.00 95.56 94 PHE A O 1
ATOM 734 N N . GLU A 1 95 ? 11.722 -4.141 -9.583 1.00 96.50 95 GLU A N 1
ATOM 735 C CA . GLU A 1 95 ? 12.069 -3.610 -8.268 1.00 96.50 95 GLU A CA 1
ATOM 736 C C . GLU A 1 95 ? 11.047 -2.579 -7.808 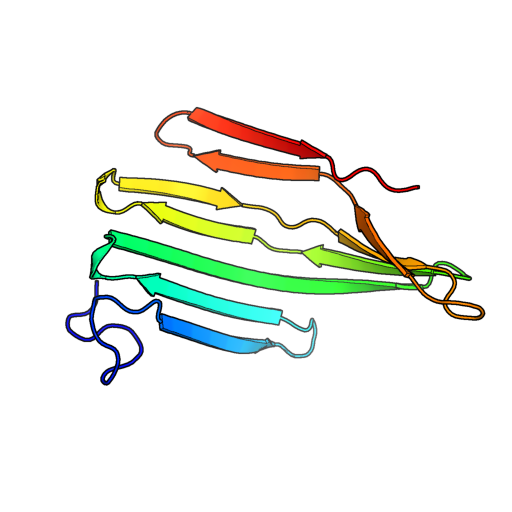1.00 96.50 95 GLU A C 1
ATOM 738 O O . GLU A 1 95 ? 10.376 -1.930 -8.613 1.00 96.50 95 GLU A O 1
ATOM 743 N N . MET A 1 96 ? 10.946 -2.426 -6.493 1.00 96.88 96 MET A N 1
ATOM 744 C CA . MET A 1 96 ? 10.251 -1.307 -5.875 1.00 96.88 96 MET A CA 1
ATOM 745 C C . MET A 1 96 ? 11.272 -0.237 -5.517 1.00 96.88 96 MET A C 1
ATOM 747 O O . MET A 1 96 ? 12.411 -0.551 -5.182 1.00 96.88 96 MET A O 1
ATOM 751 N N . GLY A 1 97 ? 10.859 1.022 -5.576 1.00 95.94 97 GLY A N 1
ATOM 752 C CA . GLY A 1 97 ? 11.729 2.139 -5.266 1.00 95.94 97 GLY A CA 1
ATOM 753 C C . GLY A 1 97 ? 10.989 3.338 -4.704 1.00 95.94 97 GLY A C 1
ATOM 754 O O . GLY A 1 97 ? 9.809 3.556 -4.983 1.00 95.94 97 GLY A O 1
ATOM 755 N N . GLY A 1 98 ? 11.725 4.159 -3.966 1.00 95.12 98 GLY A N 1
ATOM 756 C CA . GLY A 1 98 ? 11.219 5.393 -3.380 1.00 95.12 98 GLY A CA 1
ATOM 757 C C . GLY A 1 98 ? 10.861 5.249 -1.906 1.00 95.12 98 GLY A C 1
ATOM 758 O O . GLY A 1 98 ? 11.105 4.220 -1.278 1.00 95.12 98 GLY A O 1
ATOM 759 N N . LYS A 1 99 ? 10.322 6.331 -1.349 1.00 96.44 99 LYS A N 1
ATOM 760 C CA . LYS A 1 99 ? 10.017 6.441 0.075 1.00 96.44 99 LYS A CA 1
ATOM 761 C C . LYS A 1 99 ? 8.542 6.170 0.320 1.00 96.44 99 LYS A C 1
ATOM 763 O O . LYS A 1 99 ? 7.697 6.688 -0.403 1.00 96.44 99 LYS A O 1
ATOM 768 N N . VAL A 1 100 ? 8.280 5.385 1.351 1.00 97.94 100 VAL A N 1
ATOM 769 C CA . VAL A 1 100 ? 6.963 5.112 1.912 1.00 97.94 100 VAL A CA 1
ATOM 770 C C . VAL A 1 100 ? 6.946 5.658 3.328 1.00 97.94 100 VAL A C 1
ATOM 772 O O . VAL A 1 100 ? 7.893 5.445 4.085 1.00 97.94 100 VAL A O 1
ATOM 775 N N . SER A 1 101 ? 5.871 6.344 3.674 1.00 98.12 101 SER A N 1
ATOM 776 C CA . SER A 1 101 ? 5.570 6.769 5.033 1.00 98.12 101 SER A CA 1
ATOM 777 C C . SER A 1 101 ? 4.334 6.038 5.549 1.00 98.12 101 SER A C 1
ATOM 779 O O . SER A 1 101 ? 3.454 5.660 4.770 1.00 98.12 101 SER A O 1
ATOM 781 N N . ILE A 1 102 ? 4.317 5.805 6.858 1.00 98.62 102 ILE A N 1
ATOM 782 C CA . ILE A 1 102 ? 3.184 5.282 7.617 1.00 98.62 102 ILE A CA 1
ATOM 783 C C . ILE A 1 102 ? 3.051 6.180 8.836 1.00 98.62 102 ILE A C 1
ATOM 785 O O . ILE A 1 102 ? 3.919 6.140 9.708 1.00 98.62 102 ILE A O 1
ATOM 789 N N . ASP A 1 103 ? 1.994 6.979 8.893 1.00 98.69 103 ASP A N 1
ATOM 790 C CA . ASP A 1 103 ? 1.868 8.058 9.870 1.00 98.69 103 ASP A CA 1
ATOM 791 C C . ASP A 1 103 ? 0.520 7.986 10.595 1.00 98.69 103 ASP A C 1
ATOM 793 O O . ASP A 1 103 ? -0.527 7.893 9.955 1.00 98.69 103 ASP A O 1
ATOM 797 N N . CYS A 1 104 ? 0.540 8.047 11.930 1.00 98.69 104 CYS A N 1
ATOM 798 C CA . CYS A 1 104 ? -0.653 8.140 12.773 1.00 98.69 104 CYS A CA 1
ATOM 799 C C . CYS A 1 104 ? -0.668 9.472 13.521 1.00 98.69 104 CYS A C 1
ATOM 801 O O . CYS A 1 104 ? 0.149 9.709 14.412 1.00 98.69 104 CYS A O 1
ATOM 803 N N . GLU A 1 105 ? -1.621 10.342 13.183 1.00 98.00 105 GLU A N 1
ATOM 804 C CA . GLU A 1 105 ? -1.730 11.682 13.773 1.00 98.00 105 GLU A CA 1
ATOM 805 C C . GLU A 1 105 ? -2.013 11.632 15.281 1.00 98.00 105 GLU A C 1
ATOM 807 O O . GLU A 1 105 ? -1.414 12.377 16.055 1.00 98.00 105 GLU A O 1
ATOM 812 N N . LYS A 1 106 ? -2.884 10.712 15.713 1.00 98.12 106 LYS A N 1
ATOM 813 C CA . LYS A 1 106 ? -3.333 10.601 17.107 1.00 98.12 106 LYS A CA 1
ATOM 814 C C . LYS A 1 106 ? -2.196 10.303 18.082 1.00 98.12 106 LYS A C 1
ATOM 816 O O . LYS A 1 106 ? -2.140 10.890 19.161 1.00 98.12 106 LYS A O 1
ATOM 821 N N . THR A 1 107 ? -1.319 9.366 17.729 1.00 98.19 107 THR A N 1
ATOM 822 C CA . THR A 1 107 ? -0.205 8.938 18.591 1.00 98.19 107 THR A CA 1
ATOM 823 C C . THR A 1 107 ? 1.109 9.630 18.250 1.00 98.19 107 THR A C 1
ATOM 825 O O . THR A 1 107 ? 2.038 9.608 19.057 1.00 98.19 107 THR A O 1
ATOM 828 N N . GLY A 1 108 ? 1.211 10.226 17.060 1.00 98.31 108 GLY A N 1
ATOM 829 C CA . GLY A 1 108 ? 2.464 10.730 16.506 1.00 98.31 108 GLY A CA 1
ATOM 830 C C . GLY A 1 108 ? 3.428 9.623 16.066 1.00 98.31 108 GLY A C 1
ATOM 831 O O . GLY A 1 108 ? 4.584 9.916 15.758 1.00 98.31 108 GLY A O 1
ATOM 832 N N . TYR A 1 109 ? 2.999 8.354 16.051 1.00 98.44 109 TYR A N 1
ATOM 833 C CA . TYR A 1 109 ? 3.821 7.267 15.527 1.00 98.44 109 TYR A CA 1
ATOM 834 C C . TYR A 1 109 ? 4.006 7.419 14.022 1.00 98.44 109 TYR A C 1
ATOM 836 O O . TYR A 1 109 ? 3.052 7.635 13.278 1.00 98.44 109 TYR A O 1
ATOM 844 N N . SER A 1 110 ? 5.255 7.282 13.589 1.00 98.25 110 SER A N 1
ATOM 845 C CA . SER A 1 110 ? 5.646 7.407 12.193 1.00 98.25 110 SER A CA 1
ATOM 846 C C . SER A 1 110 ? 6.716 6.376 11.858 1.00 98.25 110 SER A C 1
ATOM 848 O O . SER A 1 110 ? 7.622 6.114 12.658 1.00 98.25 110 SER A O 1
ATOM 850 N N . ALA A 1 111 ? 6.625 5.801 10.664 1.00 98.44 111 ALA A N 1
ATOM 851 C CA . ALA A 1 111 ? 7.660 4.973 10.069 1.00 98.44 111 ALA A CA 1
ATOM 852 C C . ALA A 1 111 ? 7.953 5.458 8.649 1.00 98.44 111 ALA A C 1
ATOM 854 O O . ALA A 1 111 ? 7.045 5.666 7.851 1.00 98.44 111 ALA A O 1
ATOM 855 N N . ASN A 1 112 ? 9.239 5.596 8.327 1.00 98.19 112 ASN A N 1
ATOM 856 C CA . ASN A 1 112 ? 9.707 5.936 6.988 1.00 98.19 112 ASN A CA 1
ATOM 857 C C . ASN A 1 112 ? 10.530 4.771 6.442 1.00 98.19 112 ASN A C 1
ATOM 859 O O . ASN A 1 112 ? 11.517 4.360 7.052 1.00 98.19 112 ASN A O 1
ATOM 863 N N . ILE A 1 113 ? 10.119 4.244 5.294 1.00 98.06 113 ILE A N 1
ATOM 864 C CA . ILE A 1 113 ? 10.719 3.084 4.641 1.00 98.06 113 ILE A CA 1
ATOM 865 C C . ILE A 1 113 ? 11.251 3.536 3.286 1.00 98.06 113 ILE A C 1
ATOM 867 O O . ILE A 1 113 ? 10.508 4.056 2.456 1.00 98.06 113 ILE A O 1
ATOM 871 N N . GLU A 1 114 ? 12.540 3.326 3.046 1.00 97.62 114 GLU A N 1
ATOM 872 C CA . GLU A 1 114 ? 13.158 3.593 1.751 1.00 97.62 114 GLU A CA 1
ATOM 873 C C . GLU A 1 114 ? 13.379 2.279 0.998 1.00 97.62 114 GLU A C 1
ATOM 875 O O . GLU A 1 114 ? 14.176 1.432 1.402 1.00 97.62 114 GLU A O 1
ATOM 880 N N . PHE A 1 115 ? 12.662 2.113 -0.112 1.00 97.19 115 PHE A N 1
ATOM 881 C CA . PHE A 1 115 ? 12.895 1.032 -1.059 1.00 97.19 115 PHE A CA 1
ATOM 882 C C . PHE A 1 115 ? 14.070 1.432 -1.950 1.00 97.19 115 PHE A C 1
ATOM 884 O O . PHE A 1 115 ? 13.949 2.304 -2.816 1.00 97.19 115 PHE A O 1
ATOM 891 N N . LEU A 1 116 ? 15.225 0.824 -1.689 1.00 96.12 116 LEU A N 1
ATOM 892 C CA . LEU A 1 116 ? 16.447 1.064 -2.448 1.00 96.12 116 LEU A CA 1
ATOM 893 C C . LEU A 1 116 ? 16.371 0.368 -3.810 1.00 96.12 116 LEU A C 1
ATOM 895 O O . LEU A 1 116 ? 16.069 -0.822 -3.888 1.00 96.12 116 LEU A O 1
ATOM 899 N N . THR A 1 117 ? 16.690 1.111 -4.867 1.00 92.50 117 THR A N 1
ATOM 900 C CA . THR A 1 117 ? 16.825 0.585 -6.232 1.00 92.50 117 THR A CA 1
ATOM 901 C C . THR A 1 117 ? 18.290 0.369 -6.587 1.00 92.50 117 THR A C 1
ATOM 903 O O . THR A 1 117 ? 19.168 1.024 -6.017 1.00 92.50 117 THR A O 1
ATOM 906 N N . LYS A 1 118 ? 18.551 -0.514 -7.551 1.00 83.69 118 LYS A N 1
ATOM 907 C CA . LYS A 1 118 ? 19.903 -0.768 -8.070 1.00 83.69 118 LYS A CA 1
ATOM 908 C C . LYS A 1 118 ? 20.396 0.305 -9.045 1.00 83.69 118 LYS A C 1
ATOM 910 O O . LYS A 1 118 ? 19.561 0.896 -9.768 1.00 83.69 118 LYS A O 1
#

Radius of gyration: 17.29 Å; chains: 1; bounding box: 44×26×44 Å

Organism: NCBI:txid392030

pLDDT: mean 94.55, std 6.94, range [58.38, 98.81]

Foldseek 3Di:
DPPCPPDNPDDLQDWDKDKDQPDVVQGKIKIKIDRNVQQKIKIWMWGWDWDDDPQKIKTDIDIWMWIANRVVRWTWIKDAWIKMWGRNVHDTDIFTADWMKIATPVVRDIDIDGGDDD

Secondary structure (DSSP, 8-state):
--TT-SSTT--TTSPEEEEEEEEETTEEEEEEEEEGGGTEEEEEEEEEEEEE-SSEEEEEEEEEEEEEETTTTEEEEEE--EEEEE-TTSS-EEEEEEEEEEEETTT--EEEEEE---

Sequence (118 aa):
LAKDGPVPWSSDDNVTFIAEQTSHHPPIAAFYAECPAKHIQIDGCLWTKSKFLGLSVAVHMIGDATLTLLDHDEHYVITFPSAYGRSILGVPWFEMGGKVSIDCEKTGYSANIEFLTK